Protein AF-A0A4T0CS91-F1 (afdb_monomer_lite)

pLDDT: mean 74.4, std 11.78, range [43.62, 91.25]

InterPro domains:
  IPR056144 Domain of unknown function DUF7727 [PF24853] (1-92)
  IPR056144 Domain of unknown function DUF7727 [PTHR40629] (1-92)

Radius of gyration: 16.57 Å; chains: 1; bounding box: 45×19×42 Å

Structure (mmCIF, N/CA/C/O backbone):
data_AF-A0A4T0CS91-F1
#
_entry.id   AF-A0A4T0CS91-F1
#
loop_
_atom_site.group_PDB
_atom_site.id
_atom_site.type_symbol
_atom_site.label_atom_id
_atom_site.label_alt_id
_atom_site.label_comp_id
_atom_site.label_asym_id
_atom_site.label_entity_id
_atom_site.label_seq_id
_atom_site.pdbx_PDB_ins_code
_atom_site.Cartn_x
_atom_site.Cartn_y
_atom_site.Cartn_z
_atom_site.occupancy
_atom_site.B_iso_or_equiv
_atom_site.auth_seq_id
_atom_site.auth_comp_id
_atom_site.auth_asym_id
_atom_site.auth_atom_id
_atom_site.pdbx_PDB_model_num
ATOM 1 N N . MET A 1 1 ? -18.295 5.901 26.473 1.00 43.62 1 MET A N 1
ATOM 2 C CA . MET A 1 1 ? -18.170 6.615 25.176 1.00 43.62 1 MET A CA 1
ATOM 3 C C . MET A 1 1 ? -16.729 6.738 24.661 1.00 43.62 1 MET A C 1
ATOM 5 O O . MET A 1 1 ? -16.528 6.564 23.468 1.00 43.62 1 MET A 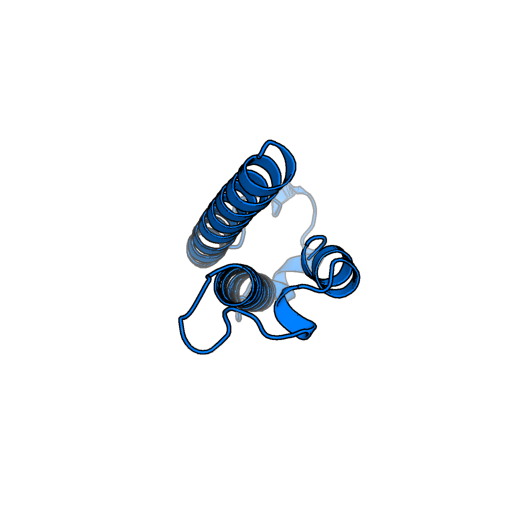O 1
ATOM 9 N N . GLY A 1 2 ? -15.706 6.943 25.506 1.00 51.72 2 GLY A N 1
ATOM 10 C CA . GLY A 1 2 ? -14.317 7.137 25.038 1.00 51.72 2 GLY A CA 1
ATOM 11 C C . GLY A 1 2 ? -13.653 5.968 24.281 1.00 51.72 2 GLY A C 1
ATOM 12 O O . GLY A 1 2 ? -12.784 6.213 23.450 1.00 51.72 2 GLY A O 1
ATOM 13 N N . LYS A 1 3 ? -14.064 4.708 24.505 1.00 55.31 3 LYS A N 1
ATOM 14 C CA . LYS A 1 3 ? -13.547 3.545 23.748 1.00 55.31 3 LYS A CA 1
ATOM 15 C C . LYS A 1 3 ? -14.036 3.502 22.290 1.00 55.31 3 LYS A C 1
ATOM 17 O O . LYS A 1 3 ? -13.294 3.046 21.431 1.00 55.31 3 LYS A O 1
ATOM 22 N N . LEU A 1 4 ? -15.243 4.004 21.997 1.00 58.16 4 LEU A N 1
ATOM 23 C CA . LEU A 1 4 ? -15.795 4.003 20.632 1.00 58.16 4 LEU A CA 1
ATOM 24 C C . LEU A 1 4 ? -15.072 5.022 19.742 1.00 58.16 4 LEU A C 1
ATOM 26 O O . LEU A 1 4 ? -14.657 4.695 18.636 1.00 58.16 4 LEU A O 1
ATOM 30 N N . ILE A 1 5 ? -14.868 6.237 20.262 1.00 59.41 5 ILE A N 1
ATOM 31 C CA . ILE A 1 5 ? -14.233 7.343 19.529 1.00 59.41 5 ILE A CA 1
ATOM 32 C C . ILE A 1 5 ? -12.798 6.984 19.143 1.00 59.41 5 ILE A C 1
ATOM 34 O O . ILE A 1 5 ? -12.404 7.182 18.000 1.00 59.41 5 ILE A O 1
ATOM 38 N N . LYS A 1 6 ? -12.031 6.393 20.067 1.00 63.59 6 LYS A N 1
ATOM 39 C CA . LYS A 1 6 ? -10.649 5.969 19.798 1.00 63.59 6 LYS A CA 1
ATOM 40 C C . LYS A 1 6 ? -10.572 4.886 18.720 1.00 63.59 6 LYS A C 1
ATOM 42 O O . LYS A 1 6 ? -9.676 4.938 17.888 1.00 63.59 6 LYS A O 1
ATOM 47 N N . ASN A 1 7 ? -11.531 3.960 18.691 1.00 71.62 7 ASN A N 1
ATOM 48 C CA . ASN A 1 7 ? -11.581 2.913 17.670 1.00 71.62 7 ASN A CA 1
ATOM 49 C C . ASN A 1 7 ? -11.957 3.464 16.288 1.00 71.62 7 ASN A C 1
ATOM 51 O O . ASN A 1 7 ? -11.348 3.076 15.296 1.00 71.62 7 ASN A O 1
ATOM 55 N N . HIS A 1 8 ? -12.915 4.392 16.217 1.00 73.12 8 HIS A N 1
ATOM 56 C CA . HIS A 1 8 ? -13.267 5.054 14.957 1.00 73.12 8 HIS A CA 1
ATOM 57 C C . HIS A 1 8 ? -12.145 5.963 14.445 1.00 73.12 8 HIS A C 1
ATOM 59 O O . HIS A 1 8 ? -11.863 5.974 13.252 1.00 73.12 8 HIS A O 1
ATOM 65 N N . LEU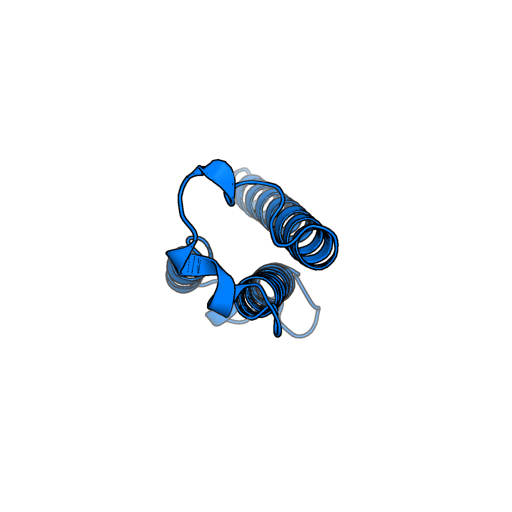 A 1 9 ? -11.470 6.685 15.339 1.00 78.12 9 LEU A N 1
ATOM 66 C CA . LEU A 1 9 ? -10.331 7.525 14.982 1.00 78.12 9 LEU A CA 1
ATOM 67 C C . LEU A 1 9 ? -9.147 6.686 14.482 1.00 78.12 9 LEU A C 1
ATOM 69 O O . LEU A 1 9 ? -8.581 7.002 13.443 1.00 78.12 9 LEU A O 1
ATOM 73 N N . ALA A 1 10 ? -8.814 5.589 15.169 1.00 78.19 10 ALA A N 1
ATOM 74 C CA . ALA A 1 10 ? -7.768 4.668 14.723 1.00 78.19 10 ALA A CA 1
ATOM 75 C C . ALA A 1 10 ? -8.063 4.113 13.320 1.00 78.19 10 ALA A C 1
ATOM 77 O O . ALA A 1 10 ? -7.183 4.099 12.466 1.00 78.19 10 ALA A O 1
ATOM 78 N N . ARG A 1 11 ? -9.322 3.750 13.058 1.00 78.00 11 ARG A N 1
ATOM 79 C CA . ARG A 1 11 ? -9.801 3.317 11.740 1.00 78.00 11 ARG A CA 1
ATOM 80 C C . ARG A 1 11 ? -9.596 4.381 10.661 1.00 78.00 11 ARG A C 1
ATOM 82 O O . ARG A 1 11 ? -9.035 4.087 9.612 1.00 78.00 11 ARG A O 1
ATOM 89 N N . LEU A 1 12 ? -9.995 5.625 10.928 1.00 82.25 12 LEU A N 1
ATOM 90 C CA . LEU A 1 12 ? -9.799 6.734 9.988 1.00 82.25 12 LEU A CA 1
ATOM 91 C C . LEU A 1 12 ? -8.314 6.984 9.690 1.00 82.25 12 LEU A C 1
ATOM 93 O O . LEU A 1 12 ? -7.955 7.213 8.535 1.00 82.25 12 LEU A O 1
ATOM 97 N N . ILE A 1 13 ? -7.449 6.900 10.704 1.00 84.75 13 ILE A N 1
ATOM 98 C CA . ILE A 1 13 ? -5.996 7.041 10.535 1.00 84.75 13 ILE A CA 1
ATOM 99 C C . ILE A 1 13 ? -5.450 5.936 9.628 1.00 84.75 13 ILE A C 1
ATOM 101 O O . ILE A 1 13 ? -4.720 6.232 8.685 1.00 84.75 13 ILE A O 1
ATOM 105 N N . VAL A 1 14 ? -5.837 4.681 9.863 1.00 84.00 14 VAL A N 1
ATOM 106 C CA . VAL A 1 14 ? -5.388 3.544 9.047 1.00 84.00 14 VAL A CA 1
ATOM 107 C C . VAL A 1 14 ? -5.878 3.661 7.603 1.00 84.00 14 VAL A C 1
ATOM 109 O O . VAL A 1 14 ? -5.085 3.481 6.685 1.00 84.00 14 VAL A O 1
ATOM 112 N N . MET A 1 15 ? -7.139 4.040 7.368 1.00 84.50 15 MET A N 1
ATOM 113 C CA . MET A 1 15 ? -7.638 4.259 6.000 1.00 84.50 15 MET A CA 1
ATOM 114 C C . MET A 1 15 ? -6.900 5.403 5.292 1.00 84.50 15 MET A C 1
ATOM 116 O O . MET A 1 15 ? -6.626 5.327 4.093 1.00 84.50 15 MET A O 1
ATOM 120 N N . THR A 1 16 ? -6.545 6.454 6.035 1.00 87.75 16 THR A N 1
ATOM 121 C CA . THR A 1 16 ? -5.740 7.563 5.507 1.00 87.75 16 THR A CA 1
ATOM 122 C C . THR A 1 16 ? -4.349 7.065 5.112 1.00 87.75 16 THR A C 1
ATOM 124 O O . THR A 1 16 ? -3.909 7.312 3.992 1.00 87.75 16 THR A O 1
ATOM 127 N N . ALA A 1 17 ? -3.685 6.298 5.982 1.00 88.31 17 ALA A N 1
ATOM 128 C CA . ALA A 1 17 ? -2.384 5.694 5.700 1.00 88.31 17 ALA A CA 1
ATOM 129 C C . ALA A 1 17 ? -2.431 4.749 4.485 1.00 88.31 17 ALA A C 1
ATOM 131 O O . ALA A 1 17 ? -1.583 4.858 3.603 1.00 88.31 17 ALA A O 1
ATOM 132 N N . ALA A 1 18 ? -3.460 3.902 4.376 1.00 88.31 18 ALA A N 1
ATOM 133 C CA . ALA A 1 18 ? -3.664 3.018 3.226 1.00 88.31 18 ALA A CA 1
ATOM 134 C C . ALA A 1 18 ? -3.871 3.804 1.917 1.00 88.31 18 ALA A C 1
ATOM 136 O O . ALA A 1 18 ? -3.346 3.433 0.870 1.00 88.31 18 ALA A O 1
ATOM 137 N N . THR A 1 19 ? -4.571 4.941 1.973 1.00 89.44 19 THR A N 1
ATOM 138 C CA . THR A 1 19 ? -4.740 5.832 0.812 1.00 89.44 19 THR A CA 1
ATOM 139 C C . THR A 1 19 ? -3.400 6.422 0.365 1.00 89.44 19 THR A C 1
ATOM 141 O O . THR A 1 19 ? -3.089 6.422 -0.828 1.00 89.44 19 THR A O 1
ATOM 144 N N . TYR A 1 20 ? -2.569 6.872 1.312 1.00 90.19 20 TYR A N 1
ATOM 145 C CA . TYR A 1 20 ? -1.209 7.327 1.014 1.00 90.19 20 TYR A CA 1
ATOM 146 C C . TYR A 1 20 ? -0.323 6.200 0.475 1.00 90.19 20 TYR A C 1
ATOM 148 O O . TYR A 1 20 ? 0.466 6.442 -0.436 1.00 90.19 20 TYR A O 1
ATOM 156 N N . HIS A 1 21 ? -0.474 4.972 0.975 1.00 89.88 21 HIS A N 1
ATOM 157 C CA . HIS A 1 21 ? 0.244 3.794 0.480 1.00 89.88 21 HIS A CA 1
ATOM 158 C C . HIS A 1 21 ? -0.107 3.489 -0.979 1.00 89.88 21 HIS A C 1
ATOM 160 O O . HIS A 1 21 ? 0.793 3.298 -1.797 1.00 89.88 21 HIS A O 1
ATOM 166 N N . ILE A 1 22 ? -1.392 3.539 -1.344 1.00 91.25 22 ILE A N 1
ATOM 167 C CA . ILE A 1 22 ? -1.844 3.398 -2.738 1.00 91.25 22 ILE A CA 1
ATOM 168 C C . ILE A 1 22 ? -1.252 4.514 -3.606 1.00 91.25 22 ILE A C 1
ATOM 170 O O . ILE A 1 22 ? -0.668 4.233 -4.652 1.00 91.25 22 ILE A O 1
ATOM 174 N N . ALA A 1 23 ? -1.341 5.772 -3.166 1.00 91.25 23 ALA A N 1
ATOM 175 C CA . ALA A 1 23 ? -0.801 6.911 -3.909 1.00 91.25 23 ALA A CA 1
ATOM 176 C C . ALA A 1 23 ? 0.723 6.805 -4.120 1.00 91.25 23 ALA A C 1
ATOM 178 O O . ALA A 1 23 ? 1.213 7.029 -5.227 1.00 91.25 23 ALA A O 1
ATOM 179 N N . ALA A 1 24 ? 1.469 6.402 -3.087 1.00 87.81 24 ALA A N 1
ATOM 180 C CA . ALA A 1 24 ? 2.908 6.165 -3.165 1.00 87.81 24 ALA A CA 1
ATOM 181 C C . ALA A 1 24 ? 3.245 5.007 -4.118 1.00 87.81 24 ALA A C 1
ATOM 183 O O . ALA A 1 24 ? 4.166 5.123 -4.927 1.00 87.81 24 ALA A O 1
ATOM 184 N N . SER A 1 25 ? 2.459 3.927 -4.079 1.00 88.50 25 SER A N 1
ATOM 185 C CA . SER A 1 25 ? 2.609 2.783 -4.985 1.00 88.50 25 SER A CA 1
ATOM 186 C C . SER A 1 25 ? 2.406 3.200 -6.440 1.00 88.50 25 SER A C 1
ATOM 188 O O . SER A 1 25 ? 3.230 2.860 -7.285 1.00 88.50 25 SER A O 1
ATOM 190 N N . LEU A 1 26 ? 1.369 4.002 -6.722 1.00 89.94 26 LEU A N 1
ATOM 191 C CA . LEU A 1 26 ? 1.093 4.570 -8.047 1.00 89.94 26 LEU A CA 1
ATOM 192 C C . LEU A 1 26 ? 2.239 5.459 -8.543 1.00 89.94 26 LEU A C 1
ATOM 194 O O . LEU A 1 26 ? 2.698 5.293 -9.671 1.00 89.94 26 LEU A O 1
ATOM 198 N N . HIS A 1 27 ? 2.763 6.349 -7.696 1.00 87.00 27 HIS A N 1
ATOM 199 C CA . HIS A 1 27 ? 3.957 7.139 -8.021 1.00 87.00 27 HIS A CA 1
ATOM 200 C C . HIS A 1 27 ? 5.185 6.267 -8.319 1.00 87.00 27 HIS A C 1
ATOM 202 O O . HIS A 1 27 ? 5.976 6.603 -9.202 1.00 87.00 27 HIS A O 1
ATOM 208 N N . GLY A 1 28 ? 5.312 5.116 -7.657 1.00 82.25 28 GL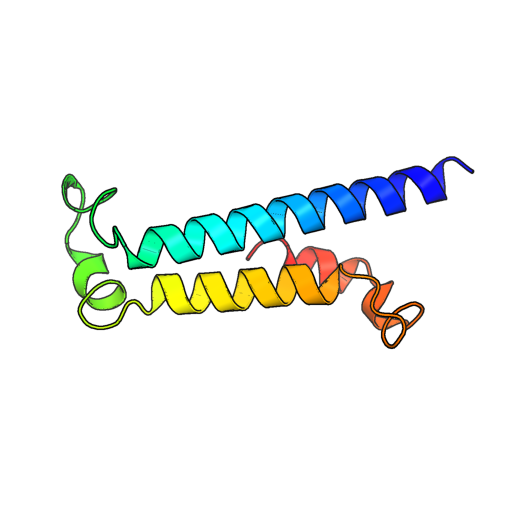Y A N 1
ATOM 209 C CA . GLY A 1 28 ? 6.358 4.138 -7.937 1.00 82.25 28 GLY A CA 1
ATOM 210 C C . GLY A 1 28 ? 6.325 3.578 -9.364 1.00 82.25 28 GLY A C 1
ATOM 211 O O . GLY A 1 28 ? 7.382 3.219 -9.878 1.00 82.25 28 GLY A O 1
ATOM 212 N N . PHE A 1 29 ? 5.159 3.517 -10.023 1.00 83.88 29 PHE A N 1
ATOM 213 C CA . PHE A 1 29 ? 5.062 3.081 -11.426 1.00 83.88 29 PHE A CA 1
ATOM 214 C C . PHE A 1 29 ? 5.600 4.134 -12.403 1.00 83.88 29 PHE A C 1
ATOM 216 O O . PHE A 1 29 ? 6.174 3.776 -13.430 1.00 83.88 29 PHE A O 1
ATOM 223 N N . PHE A 1 30 ? 5.440 5.422 -12.087 1.00 83.62 30 PHE A N 1
ATOM 224 C CA . PHE A 1 30 ? 5.927 6.523 -12.924 1.00 83.62 30 PHE A CA 1
ATOM 225 C C . PHE A 1 30 ? 7.427 6.774 -12.742 1.00 83.62 30 PHE A C 1
ATOM 227 O O . PHE A 1 30 ? 8.129 7.049 -13.716 1.00 83.62 30 PHE A O 1
ATOM 234 N N . TRP A 1 31 ? 7.937 6.623 -11.515 1.00 79.06 31 TRP A N 1
ATOM 235 C CA . TRP A 1 31 ? 9.350 6.849 -11.183 1.00 79.06 31 TRP A CA 1
ATOM 236 C C . TRP A 1 31 ? 10.030 5.642 -10.515 1.00 79.06 31 TRP A C 1
ATOM 238 O O . TRP A 1 31 ? 10.567 5.769 -9.413 1.00 79.06 31 TRP A O 1
ATOM 248 N N . PRO A 1 32 ? 10.087 4.476 -11.189 1.00 71.94 32 PRO A N 1
ATOM 249 C CA . PRO A 1 32 ? 10.574 3.232 -10.596 1.00 71.94 32 PRO A CA 1
ATOM 250 C C . PRO A 1 32 ? 12.001 3.317 -10.033 1.00 71.94 32 PRO A C 1
ATOM 252 O O . PRO A 1 32 ? 12.284 2.753 -8.982 1.00 71.94 32 PRO A O 1
ATOM 255 N N . LYS A 1 33 ? 12.902 4.045 -10.703 1.00 67.31 33 LYS A N 1
ATOM 256 C CA . LYS A 1 33 ? 14.337 4.082 -10.366 1.00 67.31 33 LYS A CA 1
ATOM 257 C C . LYS A 1 33 ? 14.822 5.377 -9.704 1.00 67.31 33 LYS A C 1
ATOM 259 O O . LYS A 1 33 ? 16.011 5.539 -9.484 1.00 67.31 33 LYS A O 1
ATOM 264 N N . PHE A 1 34 ? 13.940 6.315 -9.363 1.00 65.44 34 PHE A N 1
ATOM 265 C CA . PHE A 1 34 ? 14.385 7.665 -8.983 1.00 65.44 34 PHE A CA 1
ATOM 266 C C . PHE A 1 34 ? 15.107 7.744 -7.620 1.00 65.44 34 PHE A C 1
ATOM 268 O O . PHE A 1 34 ? 15.941 8.623 -7.434 1.00 65.44 34 PHE A O 1
ATOM 275 N N . PHE A 1 35 ? 14.829 6.832 -6.677 1.00 60.97 35 PHE A N 1
ATOM 276 C CA . PHE A 1 35 ? 15.289 6.974 -5.285 1.00 60.97 35 PHE A CA 1
ATOM 277 C C . PHE A 1 35 ? 16.544 6.174 -4.895 1.00 60.97 35 PHE A C 1
ATOM 279 O O . PHE A 1 35 ? 17.250 6.618 -3.997 1.00 60.97 35 PHE A O 1
ATOM 286 N N . PHE A 1 36 ? 16.854 5.034 -5.533 1.00 62.56 36 PHE A N 1
ATOM 287 C CA . PHE A 1 36 ? 17.938 4.134 -5.076 1.00 62.56 36 PHE A CA 1
ATOM 288 C C . PHE A 1 36 ? 18.950 3.703 -6.150 1.00 62.56 36 PHE A C 1
ATOM 290 O O . PHE A 1 36 ? 19.889 2.976 -5.826 1.00 62.56 36 PHE A O 1
ATOM 297 N N . ASP A 1 37 ? 18.836 4.205 -7.385 1.00 69.69 37 ASP A N 1
ATOM 298 C CA . ASP A 1 37 ? 19.767 3.876 -8.486 1.00 69.69 37 ASP A CA 1
ATOM 299 C C . ASP A 1 37 ? 21.225 4.274 -8.171 1.00 69.69 37 ASP A C 1
ATOM 301 O O . ASP A 1 37 ? 22.171 3.695 -8.703 1.00 69.69 37 ASP A O 1
ATOM 305 N N . PHE A 1 38 ? 21.430 5.259 -7.283 1.00 75.88 38 PHE A N 1
ATOM 306 C CA . PHE A 1 38 ? 22.765 5.707 -6.873 1.00 75.88 38 PHE A CA 1
ATOM 307 C C . PHE A 1 38 ? 23.438 4.779 -5.851 1.00 75.88 38 PHE A C 1
ATOM 309 O O . PHE A 1 38 ? 24.656 4.838 -5.690 1.00 75.88 38 PHE A O 1
ATOM 316 N N . LEU A 1 39 ? 22.661 3.957 -5.138 1.00 76.19 39 LEU A N 1
ATOM 317 C CA . LEU A 1 39 ? 23.152 3.153 -4.019 1.00 76.19 39 LEU A CA 1
ATOM 318 C C . LEU A 1 39 ? 23.414 1.701 -4.430 1.00 76.19 39 LEU A C 1
ATOM 320 O O . LEU A 1 39 ? 24.406 1.114 -4.004 1.00 76.19 39 LEU A O 1
ATOM 324 N N . THR A 1 40 ? 22.541 1.104 -5.249 1.00 75.00 40 THR A N 1
ATOM 325 C CA . THR A 1 40 ? 22.720 -0.269 -5.741 1.00 75.00 40 THR A CA 1
ATOM 326 C C . THR A 1 40 ? 21.869 -0.555 -6.975 1.00 75.00 40 THR A C 1
ATOM 328 O O . THR A 1 40 ? 20.762 -0.043 -7.104 1.00 75.00 40 THR A O 1
ATOM 331 N N . LYS A 1 41 ? 22.366 -1.440 -7.847 1.00 77.62 41 LYS A N 1
ATOM 332 C CA . LYS A 1 41 ? 21.645 -1.950 -9.027 1.00 77.62 41 LYS A CA 1
ATOM 333 C C . LYS A 1 41 ? 20.986 -3.311 -8.792 1.00 77.62 41 LYS A C 1
ATOM 335 O O . LYS A 1 41 ? 20.315 -3.829 -9.674 1.00 77.62 41 LYS A O 1
ATOM 340 N N . ASN A 1 42 ? 21.148 -3.902 -7.605 1.00 79.50 42 ASN A N 1
ATOM 341 C CA . ASN A 1 42 ? 20.677 -5.265 -7.318 1.00 79.50 42 ASN A CA 1
ATOM 342 C C . ASN A 1 42 ? 19.145 -5.418 -7.374 1.00 79.50 42 ASN A C 1
ATOM 344 O O . ASN A 1 42 ? 18.652 -6.530 -7.526 1.00 79.50 42 ASN A O 1
ATOM 348 N N . PHE A 1 43 ? 18.394 -4.321 -7.237 1.00 71.94 43 PHE A N 1
ATOM 349 C CA . PHE A 1 43 ? 16.926 -4.319 -7.286 1.00 71.94 43 PHE A CA 1
ATOM 350 C C . PHE A 1 43 ? 16.361 -3.894 -8.642 1.00 71.94 43 PHE A C 1
ATOM 352 O O . PHE A 1 43 ? 15.143 -3.781 -8.787 1.00 71.94 43 PHE A O 1
ATOM 359 N N . ASP A 1 44 ? 17.225 -3.675 -9.634 1.00 73.56 44 ASP A N 1
ATOM 360 C CA . ASP A 1 44 ? 16.810 -3.220 -10.955 1.00 73.56 44 ASP A CA 1
ATOM 361 C C . ASP A 1 44 ? 15.810 -4.175 -11.598 1.00 73.56 44 ASP A C 1
ATOM 363 O O . ASP A 1 44 ? 14.793 -3.708 -12.106 1.00 73.56 44 ASP A O 1
ATOM 367 N N . ASP A 1 45 ? 16.042 -5.483 -11.481 1.00 76.81 45 ASP A N 1
ATOM 368 C CA . ASP A 1 45 ? 15.199 -6.529 -12.073 1.00 76.81 45 ASP A CA 1
ATOM 369 C C . ASP A 1 45 ? 13.807 -6.626 -11.424 1.00 76.81 45 ASP A C 1
ATOM 371 O O . ASP A 1 45 ? 12.839 -7.048 -12.056 1.00 76.81 45 ASP A O 1
ATOM 375 N N . ALA A 1 46 ? 13.678 -6.211 -10.159 1.00 74.00 46 ALA A N 1
ATOM 376 C CA . ALA A 1 46 ? 12.412 -6.232 -9.419 1.00 74.00 46 ALA A CA 1
ATOM 377 C C . ALA A 1 46 ? 11.520 -5.008 -9.717 1.00 74.00 46 ALA A C 1
ATOM 379 O O . ALA A 1 46 ? 10.349 -4.961 -9.324 1.00 74.00 46 ALA A O 1
ATOM 380 N N . VAL A 1 47 ? 12.091 -4.007 -10.390 1.00 70.56 47 VAL A N 1
ATOM 381 C CA . VAL A 1 47 ? 11.505 -2.686 -10.631 1.00 70.56 47 VAL A CA 1
ATOM 382 C C . VAL A 1 47 ? 11.369 -2.390 -12.136 1.00 70.56 47 VAL A C 1
ATOM 384 O O . VAL A 1 47 ? 10.431 -1.708 -12.551 1.00 70.56 47 VAL A O 1
ATOM 387 N N . LYS A 1 48 ? 12.274 -2.914 -12.972 1.00 69.25 48 LYS A N 1
ATOM 388 C CA . LYS A 1 48 ? 12.219 -2.916 -14.442 1.00 69.25 48 LYS A CA 1
ATOM 389 C C . LYS A 1 48 ? 12.625 -4.302 -14.969 1.00 69.25 48 LYS A C 1
ATOM 391 O O . LYS A 1 48 ? 13.576 -4.869 -14.458 1.00 69.25 48 LYS A O 1
ATOM 396 N N . PRO A 1 49 ? 12.005 -4.825 -16.044 1.00 70.31 49 PRO A N 1
ATOM 397 C CA . PRO A 1 49 ? 10.986 -4.203 -16.894 1.00 70.31 49 PRO A CA 1
ATOM 398 C C . PRO A 1 49 ? 9.561 -4.302 -16.333 1.00 70.31 49 PRO A C 1
ATOM 400 O O . PRO A 1 49 ? 8.702 -3.520 -16.731 1.00 70.31 49 PRO A O 1
ATOM 403 N N . VAL A 1 50 ? 9.314 -5.232 -15.410 1.00 77.06 50 VAL A N 1
ATOM 404 C CA . VAL A 1 50 ? 8.011 -5.418 -14.766 1.00 77.06 50 VAL A CA 1
ATOM 405 C C . VAL A 1 50 ? 8.099 -4.855 -13.343 1.00 77.06 50 VAL A C 1
ATOM 407 O O . VAL A 1 50 ? 8.942 -5.314 -12.575 1.00 77.06 50 VAL A O 1
ATOM 410 N N . PRO A 1 51 ? 7.267 -3.869 -12.967 1.00 80.75 51 PRO A N 1
ATOM 411 C CA . PRO A 1 51 ? 7.305 -3.231 -11.650 1.00 80.75 51 PRO A CA 1
ATOM 412 C C . PRO A 1 51 ? 6.642 -4.129 -10.590 1.00 80.75 51 PRO A C 1
ATOM 414 O O . PRO A 1 51 ? 5.522 -3.884 -10.128 1.00 80.75 51 PRO A O 1
ATOM 417 N N . ILE A 1 52 ? 7.321 -5.223 -10.239 1.00 85.06 52 ILE A N 1
ATOM 418 C CA . ILE A 1 52 ? 6.813 -6.265 -9.336 1.00 85.06 52 ILE A CA 1
ATOM 419 C C . ILE A 1 52 ? 6.625 -5.688 -7.929 1.00 85.06 52 ILE A C 1
ATOM 421 O O . ILE A 1 52 ? 5.571 -5.877 -7.322 1.00 85.06 52 ILE A O 1
ATOM 425 N N . LEU A 1 53 ? 7.601 -4.923 -7.431 1.00 83.69 53 LEU A N 1
ATOM 426 C CA . LEU A 1 53 ? 7.542 -4.332 -6.089 1.00 83.69 53 LEU A CA 1
ATOM 427 C C . LEU A 1 53 ? 6.392 -3.329 -5.938 1.00 83.69 53 LEU A C 1
ATOM 429 O O . LEU A 1 53 ? 5.705 -3.320 -4.917 1.00 83.69 53 LEU A O 1
ATOM 433 N N . GLN A 1 54 ? 6.152 -2.505 -6.955 1.00 86.44 54 GLN A N 1
ATOM 434 C CA . GLN A 1 54 ? 5.060 -1.534 -6.973 1.00 86.44 54 GLN A CA 1
ATOM 435 C C . GLN A 1 54 ? 3.702 -2.232 -7.058 1.00 86.44 54 GLN A C 1
ATOM 437 O O . GLN A 1 54 ? 2.756 -1.812 -6.400 1.00 86.44 54 GLN A O 1
ATOM 442 N N . THR A 1 55 ? 3.618 -3.324 -7.822 1.00 88.06 55 THR A N 1
ATOM 443 C CA . THR A 1 55 ? 2.399 -4.136 -7.934 1.00 88.06 55 THR A CA 1
ATOM 444 C C . THR A 1 55 ? 2.043 -4.784 -6.600 1.00 88.06 55 THR A C 1
ATOM 446 O O . THR A 1 55 ? 0.895 -4.705 -6.171 1.00 88.06 55 THR A O 1
ATOM 449 N N . ILE A 1 56 ? 3.027 -5.362 -5.906 1.00 88.75 56 ILE A N 1
ATOM 450 C CA . ILE A 1 56 ? 2.833 -5.938 -4.571 1.00 88.75 56 ILE A CA 1
ATOM 451 C C . ILE A 1 56 ? 2.364 -4.856 -3.587 1.00 88.75 56 ILE A C 1
ATOM 453 O O . ILE A 1 56 ? 1.343 -5.040 -2.929 1.00 88.75 56 ILE A O 1
ATOM 457 N N . ASN A 1 57 ? 3.043 -3.704 -3.537 1.00 88.88 57 ASN A N 1
ATOM 458 C CA . ASN A 1 57 ? 2.654 -2.592 -2.662 1.00 88.88 57 ASN A CA 1
ATOM 459 C C . ASN A 1 57 ? 1.240 -2.072 -2.955 1.00 88.88 57 ASN A C 1
ATOM 461 O O . ASN A 1 57 ? 0.472 -1.817 -2.030 1.00 88.88 57 ASN A O 1
ATOM 465 N N . LEU A 1 58 ? 0.864 -1.972 -4.232 1.00 89.69 58 LEU A N 1
ATOM 466 C CA . LEU A 1 58 ? -0.471 -1.539 -4.629 1.00 89.69 58 LEU A CA 1
ATOM 467 C C . LEU A 1 58 ? -1.547 -2.519 -4.137 1.00 89.69 58 LEU A C 1
ATOM 469 O O . LEU A 1 58 ? -2.570 -2.090 -3.605 1.00 89.69 58 LEU A O 1
ATOM 473 N N . ILE A 1 59 ? -1.305 -3.828 -4.273 1.00 90.25 59 ILE A N 1
ATOM 474 C CA . ILE A 1 59 ? -2.209 -4.874 -3.777 1.00 90.25 59 ILE A CA 1
ATOM 475 C C . ILE A 1 59 ? -2.362 -4.773 -2.254 1.00 90.25 59 ILE A C 1
ATOM 477 O O . ILE A 1 59 ? -3.490 -4.761 -1.763 1.00 90.25 59 ILE A O 1
ATOM 481 N N . PHE A 1 60 ? -1.260 -4.643 -1.509 1.00 86.88 60 PHE A N 1
ATOM 482 C CA . PHE A 1 60 ? -1.306 -4.489 -0.051 1.00 86.88 60 PHE A CA 1
ATOM 483 C C . PHE A 1 60 ? -2.034 -3.212 0.383 1.00 86.88 60 PHE A C 1
ATOM 485 O O . PHE A 1 60 ? -2.872 -3.270 1.284 1.00 86.88 60 PHE A O 1
ATOM 492 N N . GLY A 1 61 ? -1.820 -2.090 -0.309 1.00 87.12 61 GLY A N 1
ATOM 493 C CA . GLY A 1 61 ? -2.548 -0.845 -0.062 1.00 87.12 61 GLY A CA 1
ATOM 494 C C . GLY A 1 61 ? -4.064 -1.007 -0.228 1.00 87.12 61 GLY A C 1
ATOM 495 O O . GLY A 1 61 ? -4.836 -0.555 0.622 1.00 87.12 61 GLY A O 1
ATOM 496 N N . PHE A 1 62 ? -4.509 -1.715 -1.272 1.00 87.06 62 PHE A N 1
ATOM 497 C CA . PHE A 1 62 ? -5.930 -2.017 -1.470 1.00 87.06 62 PHE A CA 1
ATOM 498 C C . PHE A 1 62 ? -6.491 -2.993 -0.434 1.00 87.06 62 PHE A C 1
ATOM 500 O O . PHE A 1 62 ? -7.614 -2.789 0.023 1.00 87.06 62 PHE A O 1
ATOM 507 N N . ILE A 1 63 ? -5.734 -4.020 -0.035 1.00 85.19 63 ILE A N 1
ATOM 508 C CA . ILE A 1 63 ? -6.145 -4.953 1.024 1.00 85.19 63 ILE A CA 1
ATOM 509 C C . ILE A 1 63 ? -6.334 -4.197 2.343 1.00 85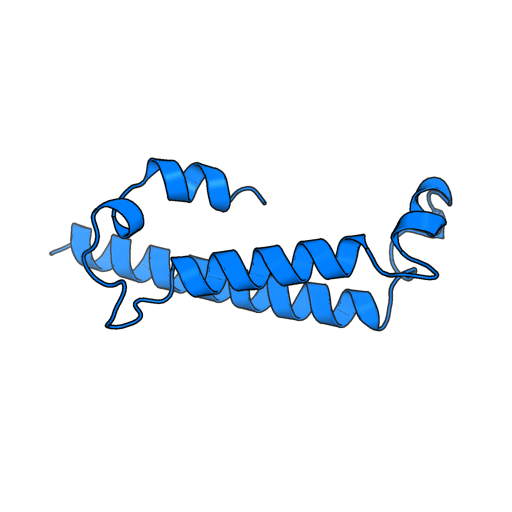.19 63 ILE A C 1
ATOM 511 O O . ILE A 1 63 ? -7.380 -4.339 2.974 1.00 85.19 63 ILE A O 1
ATOM 515 N N . ASN A 1 64 ? -5.375 -3.349 2.728 1.00 82.88 64 ASN A N 1
ATOM 516 C CA . ASN A 1 64 ? -5.453 -2.538 3.945 1.00 82.88 64 ASN A CA 1
ATOM 517 C C . ASN A 1 64 ? -6.655 -1.581 3.917 1.00 82.88 64 ASN A C 1
ATOM 519 O O . ASN A 1 64 ? -7.388 -1.471 4.903 1.00 82.88 64 ASN A O 1
ATOM 523 N N . LEU A 1 65 ? -6.910 -0.934 2.775 1.00 84.56 65 LEU A N 1
ATOM 524 C CA . LEU A 1 65 ? -8.068 -0.057 2.618 1.00 84.56 65 LEU A CA 1
ATOM 525 C C . LEU A 1 65 ? -9.387 -0.840 2.714 1.00 84.56 65 LEU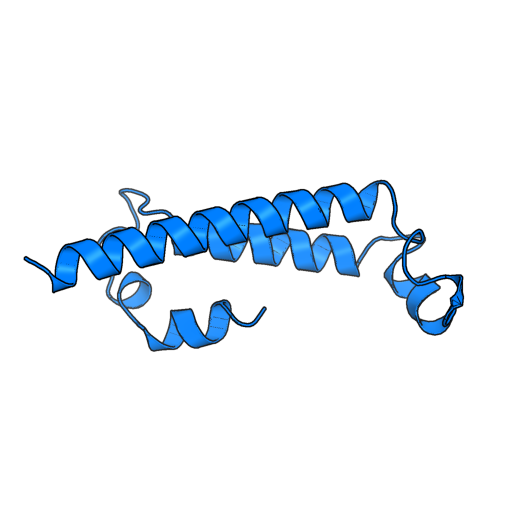 A C 1
ATOM 527 O O . LEU A 1 65 ? -10.275 -0.446 3.465 1.00 84.56 65 LEU A O 1
ATOM 531 N N . ALA A 1 66 ? -9.509 -1.960 1.997 1.00 80.88 66 ALA A N 1
ATOM 532 C CA . ALA A 1 66 ? -10.714 -2.788 1.980 1.00 80.88 66 ALA A CA 1
ATOM 533 C C . ALA A 1 66 ? -11.011 -3.435 3.341 1.00 80.88 66 ALA A C 1
ATOM 535 O O . ALA A 1 66 ? -12.174 -3.597 3.706 1.00 80.88 66 ALA A O 1
ATOM 536 N N . TRP A 1 67 ? -9.972 -3.789 4.100 1.00 76.00 67 TRP A N 1
ATOM 537 C CA . TRP A 1 67 ? -10.115 -4.409 5.414 1.00 76.00 67 TRP A CA 1
ATOM 538 C C . TRP A 1 67 ? -10.668 -3.445 6.461 1.00 76.00 67 TRP A C 1
ATOM 540 O O . TRP A 1 67 ? -11.468 -3.836 7.316 1.00 76.00 67 TRP A O 1
ATOM 550 N N . GLU A 1 68 ? -10.233 -2.188 6.407 1.00 74.62 68 GLU A N 1
ATOM 551 C CA . GLU A 1 68 ? -10.561 -1.182 7.412 1.00 74.62 68 GLU A CA 1
ATOM 552 C C . GLU A 1 68 ? -11.782 -0.336 7.013 1.00 74.62 68 GLU A C 1
ATOM 554 O O . GLU A 1 68 ? -12.462 0.220 7.885 1.00 74.62 68 GLU A O 1
ATOM 559 N N . TRP A 1 69 ? -12.133 -0.326 5.720 1.00 72.31 69 TRP A N 1
ATOM 560 C CA . TRP A 1 69 ? -13.379 0.253 5.234 1.00 72.31 69 TRP A CA 1
ATOM 561 C C . TRP A 1 69 ? -14.584 -0.516 5.796 1.00 72.31 69 TRP A C 1
ATOM 563 O O . TRP A 1 69 ? -14.718 -1.725 5.581 1.00 72.31 69 TRP A O 1
ATOM 573 N N . PRO A 1 70 ? -15.511 0.154 6.500 1.00 64.31 70 PRO A N 1
ATOM 574 C CA . PRO A 1 70 ? -16.730 -0.470 6.989 1.00 64.31 70 PRO A CA 1
ATOM 575 C C . PRO A 1 70 ? -17.724 -0.641 5.829 1.00 64.31 70 PRO A C 1
ATOM 577 O O . PRO A 1 70 ? -18.713 0.080 5.742 1.00 64.31 70 PRO A O 1
ATOM 580 N N . LEU A 1 71 ? -17.454 -1.569 4.906 1.00 61.94 71 LEU A N 1
ATOM 581 C CA . LEU A 1 71 ? -18.434 -1.990 3.901 1.00 61.94 71 LEU A CA 1
ATOM 582 C C . LEU A 1 71 ? -19.629 -2.584 4.654 1.00 61.94 71 LEU A C 1
ATOM 584 O O . LEU A 1 71 ? -19.430 -3.410 5.548 1.00 61.94 71 LEU A O 1
ATOM 588 N N . GLU A 1 72 ? -20.855 -2.199 4.296 1.00 55.97 72 GLU A N 1
ATOM 589 C CA . GLU A 1 72 ? -22.082 -2.673 4.963 1.00 55.97 72 GLU A CA 1
ATOM 590 C C . GLU A 1 72 ? -22.166 -4.212 5.025 1.00 55.97 72 GLU A C 1
ATOM 592 O O . GLU A 1 72 ? -22.721 -4.762 5.971 1.00 55.97 72 GLU A O 1
ATOM 597 N N . PHE A 1 73 ? -21.518 -4.914 4.087 1.00 56.31 73 PHE A N 1
ATOM 598 C CA . PHE A 1 73 ? -21.425 -6.379 4.044 1.00 56.31 73 PHE A CA 1
ATOM 599 C C . PHE A 1 73 ? -20.391 -7.005 5.006 1.00 56.31 73 PHE A C 1
ATOM 601 O O . PHE A 1 73 ? -20.500 -8.184 5.333 1.00 56.31 73 PHE A O 1
ATOM 608 N N . LEU A 1 74 ? -19.382 -6.253 5.461 1.00 54.16 74 LEU A N 1
ATOM 609 C CA . LEU A 1 74 ? -18.292 -6.731 6.336 1.00 54.16 74 LEU A CA 1
ATOM 610 C C . LEU A 1 74 ? -18.377 -6.172 7.763 1.00 54.16 74 LEU A C 1
ATOM 612 O O . LEU A 1 74 ? -17.762 -6.717 8.693 1.00 54.16 74 LEU A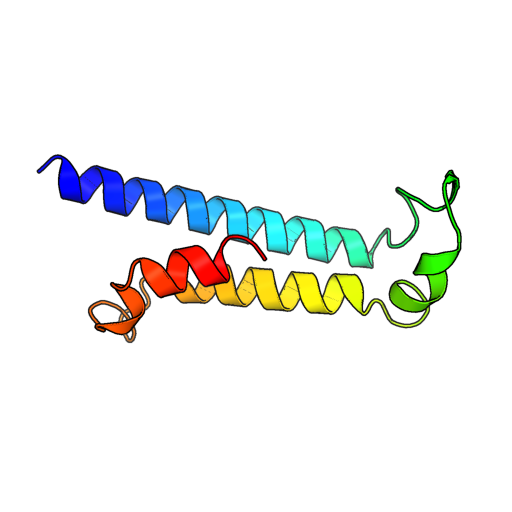 O 1
ATOM 616 N N . ALA A 1 75 ? -19.152 -5.103 7.949 1.00 57.09 75 ALA A N 1
ATOM 617 C CA . ALA A 1 75 ? -19.369 -4.456 9.228 1.00 57.09 75 ALA A CA 1
ATOM 618 C C . ALA A 1 75 ? -20.022 -5.426 10.231 1.00 57.09 75 ALA A C 1
ATOM 620 O O . ALA A 1 75 ? -21.154 -5.866 10.072 1.00 57.09 75 ALA A O 1
ATOM 621 N N . GLY A 1 76 ? -19.290 -5.760 11.299 1.00 60.28 76 GLY A N 1
ATOM 622 C CA . GLY A 1 76 ? -19.793 -6.582 12.407 1.00 60.28 76 GLY A CA 1
ATOM 623 C C . GLY A 1 76 ? -19.324 -8.039 12.418 1.00 60.28 76 GLY A C 1
ATOM 624 O O . GLY A 1 76 ? -19.517 -8.714 13.433 1.00 60.28 76 GLY A O 1
ATOM 625 N N . THR A 1 77 ? -18.634 -8.516 11.379 1.00 64.25 77 THR A N 1
ATOM 626 C CA . THR A 1 77 ? -18.042 -9.866 11.379 1.00 64.25 77 THR A CA 1
ATOM 627 C C . THR A 1 77 ? -16.939 -10.008 12.446 1.00 64.25 77 THR A C 1
ATOM 629 O O . THR A 1 77 ? -16.261 -9.039 12.805 1.00 64.25 77 THR A O 1
ATOM 632 N N . ALA A 1 78 ? -16.766 -11.215 13.003 1.00 60.06 78 ALA A N 1
ATOM 633 C CA . ALA A 1 78 ? -15.761 -11.492 14.043 1.00 60.06 78 ALA A CA 1
ATOM 634 C C . ALA A 1 78 ? -14.323 -11.244 13.546 1.00 60.06 78 ALA A C 1
ATOM 636 O O . ALA A 1 78 ? -13.475 -10.754 14.289 1.00 60.06 78 ALA A O 1
ATOM 637 N N . ILE A 1 79 ? -14.095 -11.496 12.257 1.00 59.41 79 ILE A N 1
ATOM 638 C CA . ILE A 1 79 ? -12.817 -11.321 11.562 1.00 59.41 79 ILE A CA 1
ATOM 639 C C . ILE A 1 79 ? -12.447 -9.831 11.480 1.00 59.41 79 ILE A C 1
ATOM 641 O O . ILE A 1 79 ? -11.341 -9.451 11.859 1.00 59.41 79 ILE A O 1
ATOM 645 N N . HIS A 1 80 ? -13.404 -8.965 11.125 1.00 62.38 80 HIS A N 1
ATOM 646 C CA . HIS A 1 80 ? -13.211 -7.510 11.053 1.00 62.38 80 HIS A CA 1
ATOM 647 C C . HIS A 1 80 ? -13.006 -6.843 12.430 1.00 62.38 80 HIS A C 1
ATOM 649 O O . HIS A 1 80 ? -12.453 -5.742 12.523 1.00 62.38 80 HIS A O 1
ATOM 655 N N . ARG A 1 81 ? -13.448 -7.491 13.520 1.00 64.19 81 ARG A N 1
ATOM 656 C CA . ARG A 1 81 ? -13.240 -7.028 14.907 1.00 64.19 81 ARG A CA 1
ATOM 657 C C . ARG A 1 81 ? -11.944 -7.525 15.544 1.00 64.19 81 ARG A C 1
ATOM 659 O O . ARG A 1 81 ? -11.554 -6.975 16.573 1.00 64.19 81 ARG A O 1
ATOM 666 N N . SER A 1 82 ? -11.300 -8.539 14.973 1.00 69.94 82 SER A N 1
ATOM 667 C CA . SER A 1 82 ? -10.091 -9.121 15.553 1.00 69.94 82 SER A CA 1
ATOM 668 C C . SER A 1 82 ? -8.912 -8.141 15.486 1.00 69.94 82 SER A C 1
ATOM 670 O O . SER A 1 82 ? -8.620 -7.552 14.445 1.00 69.94 82 SER A O 1
ATOM 672 N N . LEU A 1 83 ? -8.250 -7.927 16.626 1.00 67.25 83 LEU A N 1
ATOM 673 C CA . LEU A 1 83 ? -7.069 -7.062 16.712 1.00 67.25 83 LEU A CA 1
ATOM 674 C C . LEU A 1 83 ? -5.824 -7.760 16.146 1.00 67.25 83 LEU A C 1
ATOM 676 O O . LEU A 1 83 ? -4.953 -7.106 15.585 1.00 67.25 83 LEU A O 1
ATOM 680 N N . GLU A 1 84 ? -5.759 -9.085 16.282 1.00 68.69 84 GLU A N 1
ATOM 681 C CA . GLU A 1 84 ? -4.618 -9.909 15.872 1.00 68.69 84 GLU A CA 1
ATOM 682 C C . GLU A 1 84 ? -4.400 -9.863 14.359 1.00 68.69 84 GLU A C 1
ATOM 684 O O . GLU A 1 84 ? -3.287 -9.604 13.908 1.00 68.69 84 GLU A O 1
ATOM 689 N N . LEU A 1 85 ? -5.472 -9.997 13.567 1.00 65.56 85 LEU A N 1
ATOM 690 C CA . LEU A 1 85 ? -5.376 -9.877 12.110 1.00 65.56 85 LEU A CA 1
ATOM 691 C C . LEU A 1 85 ? -4.982 -8.461 11.674 1.00 65.56 85 LEU A C 1
ATOM 693 O O . LEU A 1 85 ? -4.259 -8.314 10.695 1.00 65.56 85 LEU A O 1
ATOM 697 N N . ARG A 1 86 ? -5.381 -7.419 12.419 1.00 70.81 86 ARG A N 1
ATOM 698 C CA . ARG A 1 86 ? -4.946 -6.040 12.132 1.00 70.81 86 ARG A CA 1
ATOM 699 C C . ARG A 1 86 ? -3.453 -5.861 12.361 1.00 70.81 86 ARG A C 1
ATOM 701 O O . ARG A 1 86 ? -2.785 -5.273 11.525 1.00 70.81 86 ARG A O 1
ATOM 708 N N . ILE A 1 87 ? -2.925 -6.378 13.468 1.00 70.25 87 ILE A N 1
ATOM 709 C CA . ILE A 1 87 ? -1.487 -6.301 13.764 1.00 70.25 87 ILE A CA 1
ATOM 710 C C . ILE A 1 87 ? -0.667 -7.095 12.741 1.00 70.25 87 ILE A C 1
ATOM 712 O O . ILE A 1 87 ? 0.473 -6.734 12.484 1.00 70.25 87 ILE A O 1
ATOM 716 N N . LEU A 1 88 ? -1.230 -8.144 12.140 1.00 69.00 88 LEU A N 1
ATOM 717 C CA . LEU A 1 88 ? -0.549 -8.933 11.115 1.00 69.00 88 LEU A CA 1
ATOM 718 C C . LEU A 1 88 ? -0.570 -8.271 9.726 1.00 69.00 88 LEU A C 1
ATOM 720 O O . LEU A 1 88 ? 0.385 -8.428 8.972 1.00 69.00 88 LEU A O 1
ATOM 724 N N . LEU A 1 89 ? -1.628 -7.520 9.400 1.00 65.56 89 LEU A N 1
ATOM 725 C CA . LEU A 1 89 ? -1.794 -6.829 8.112 1.00 65.56 89 LEU A CA 1
ATOM 726 C C . LEU A 1 89 ? -1.135 -5.441 8.054 1.00 65.56 89 LEU A C 1
ATOM 728 O O . LEU A 1 89 ? -0.614 -5.066 7.014 1.00 65.56 89 LEU A O 1
ATOM 732 N N . LEU A 1 90 ? -1.121 -4.694 9.163 1.00 66.44 90 LEU A N 1
ATOM 733 C CA . LEU A 1 90 ? -0.571 -3.333 9.233 1.00 66.44 90 LEU A CA 1
ATOM 734 C C . LEU A 1 90 ? 0.959 -3.166 9.060 1.00 66.44 90 LEU A C 1
ATOM 736 O O . LEU A 1 90 ? 1.360 -2.052 8.722 1.00 66.44 90 LEU A O 1
ATOM 740 N N . PRO A 1 91 ? 1.839 -4.157 9.322 1.00 54.56 91 PRO A N 1
ATOM 741 C CA . PRO A 1 91 ? 3.280 -3.993 9.117 1.00 54.56 91 PRO A CA 1
ATOM 742 C C . PRO A 1 91 ? 3.726 -4.202 7.658 1.00 54.56 91 PRO A C 1
ATOM 744 O O . PRO A 1 91 ? 4.926 -4.120 7.398 1.00 54.56 91 PRO A O 1
ATOM 747 N N . LEU A 1 92 ? 2.795 -4.481 6.735 1.00 46.78 92 LEU A N 1
ATOM 748 C CA . LEU A 1 92 ? 3.015 -4.704 5.298 1.00 46.78 92 LEU A CA 1
ATOM 749 C C . LEU A 1 92 ? 2.316 -3.624 4.462 1.00 46.78 92 LEU A C 1
ATOM 751 O O . LEU A 1 92 ? 2.914 -3.221 3.440 1.00 46.78 92 LEU A O 1
#

Secondary structure (DSSP, 8-state):
-HHHHHHHHHHHHHHHHHHHHHHHHHHHHHSTTTTTTTT-STTHHHHSSS-HHHHHHHHHHHHHHHHHS--TTTTT-HHHH-HHHHHHHTT-

Organism: Aureobasidium pullulans (NCBI:txid5580)

Sequence (92 aa):
MGKLIKNHLARLIVMTAATYHIAASLHGFFWPKFFFDFLTKNFDDAVKPVPILQTINLIFGFINLAWEWPLEFLAGTAIHRSLELRILLLPL

Foldseek 3Di:
DVVVVVLVVVLVVQLVVLVVLLVVLVVCLVVVCPPCVVPDCPCVVCRPPDVVVSVVSNVLSVVSNVLSPCDVVCHPDPCSVDPVVVVVSVVD